Protein AF-A0A4U9UMJ3-F1 (afdb_monomer)

Secondary structure (DSSP, 8-state):
----SS------SS-----HHHHHHHHHTTB--PPPTT-S----B--TT-----SSTT--

Organism: Serratia fonticola (NCBI:txid47917)

Mean predicted aligned error: 10.64 Å

Radius of gyration: 15.75 Å; Cα contacts (8 Å, |Δi|>4): 20; chains: 1; bounding box: 34×30×44 Å

Structure (mmCIF, N/CA/C/O backbone):
data_AF-A0A4U9UMJ3-F1
#
_entry.id   AF-A0A4U9UMJ3-F1
#
loop_
_atom_site.group_PDB
_atom_site.id
_atom_site.type_symbol
_atom_site.label_atom_id
_atom_site.label_alt_id
_atom_site.label_comp_id
_atom_site.label_asym_id
_atom_site.label_entity_id
_atom_site.label_seq_id
_atom_site.pdbx_PDB_ins_code
_atom_site.Cartn_x
_atom_site.Cartn_y
_atom_site.Cartn_z
_atom_site.occupancy
_atom_site.B_iso_or_equiv
_atom_site.auth_seq_id
_atom_site.auth_comp_id
_atom_site.auth_asym_id
_atom_site.auth_atom_id
_atom_site.pdbx_PDB_model_num
ATOM 1 N N . MET A 1 1 ? -7.269 -17.426 -11.788 1.00 57.62 1 MET A N 1
ATOM 2 C CA . MET A 1 1 ? -7.493 -17.401 -10.327 1.00 57.62 1 MET A CA 1
ATOM 3 C C . MET A 1 1 ? -6.163 -17.656 -9.639 1.00 57.62 1 MET A C 1
ATOM 5 O O . MET A 1 1 ? -5.567 -18.700 -9.876 1.00 57.62 1 MET A O 1
ATOM 9 N N . LEU A 1 2 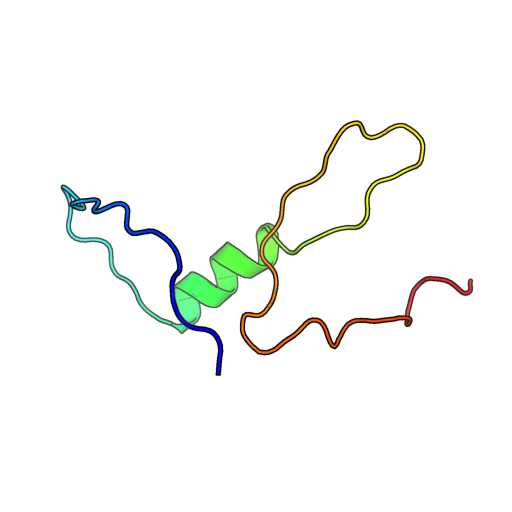? -5.653 -16.681 -8.888 1.00 81.06 2 LEU A N 1
ATOM 10 C CA . LEU A 1 2 ? -4.408 -16.811 -8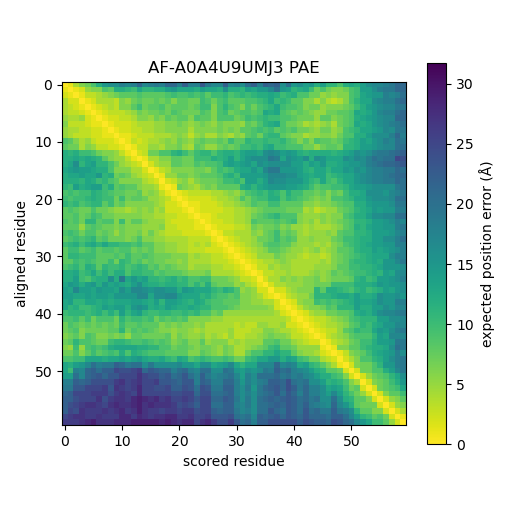.126 1.00 81.06 2 LEU A CA 1
ATOM 11 C C . LEU A 1 2 ? -4.756 -17.284 -6.708 1.00 81.06 2 LEU A C 1
ATOM 13 O O . LEU A 1 2 ? -5.616 -16.690 -6.067 1.00 81.06 2 LEU A O 1
ATOM 17 N N . TRP A 1 3 ? -4.115 -18.356 -6.240 1.00 85.81 3 TRP A N 1
ATOM 18 C CA . TRP A 1 3 ? -4.268 -18.874 -4.875 1.00 85.81 3 TRP A CA 1
ATOM 19 C C . TRP A 1 3 ? -3.029 -18.524 -4.037 1.00 85.81 3 TRP A C 1
ATOM 21 O O . TRP A 1 3 ? -1.904 -18.559 -4.545 1.00 85.81 3 TRP A O 1
ATOM 31 N N . PHE A 1 4 ? -3.217 -18.199 -2.755 1.00 85.25 4 PHE A N 1
ATOM 32 C CA . PHE A 1 4 ? -2.127 -17.848 -1.838 1.00 85.25 4 PHE A CA 1
ATOM 33 C C . PHE A 1 4 ? -1.213 -19.047 -1.557 1.00 85.25 4 PHE A C 1
ATOM 35 O O . PHE A 1 4 ? -1.644 -20.053 -1.000 1.00 85.25 4 PHE A O 1
ATOM 42 N N . LYS A 1 5 ? 0.072 -18.940 -1.915 1.00 86.88 5 LYS A N 1
ATOM 43 C CA . LYS A 1 5 ? 1.058 -20.010 -1.666 1.00 86.88 5 LYS A CA 1
ATOM 44 C C . LYS A 1 5 ? 1.513 -20.088 -0.208 1.00 86.88 5 LYS A C 1
ATOM 46 O O . LYS A 1 5 ? 1.883 -21.160 0.247 1.00 86.88 5 LYS A O 1
ATOM 51 N N . ASN A 1 6 ? 1.506 -18.959 0.497 1.00 90.88 6 ASN A N 1
ATOM 52 C CA . ASN A 1 6 ? 1.964 -18.825 1.878 1.00 90.88 6 ASN A CA 1
ATOM 53 C C . ASN A 1 6 ? 1.035 -17.857 2.626 1.00 90.88 6 ASN A C 1
ATOM 55 O O . ASN A 1 6 ? 0.476 -16.953 2.002 1.00 90.88 6 ASN A O 1
ATOM 59 N N . LEU A 1 7 ? 0.889 -18.030 3.944 1.00 89.88 7 LEU A N 1
ATOM 60 C CA . LEU A 1 7 ? 0.036 -17.202 4.803 1.00 89.88 7 LEU A CA 1
ATOM 61 C C . LEU A 1 7 ? 0.864 -16.587 5.937 1.00 89.88 7 LEU A C 1
ATOM 63 O O . LEU A 1 7 ? 1.530 -17.306 6.677 1.00 89.88 7 LEU A O 1
ATOM 67 N N . MET A 1 8 ? 0.769 -15.269 6.100 1.00 88.56 8 MET A N 1
ATOM 68 C CA . MET A 1 8 ? 1.254 -14.545 7.277 1.00 88.56 8 MET A CA 1
ATOM 69 C C . MET A 1 8 ? 0.080 -13.775 7.878 1.00 88.56 8 MET A C 1
ATOM 71 O O . MET A 1 8 ? -0.556 -12.982 7.186 1.00 88.56 8 MET A O 1
ATOM 75 N N . VAL A 1 9 ? -0.241 -14.046 9.145 1.00 89.44 9 VAL A N 1
ATOM 76 C CA . VAL A 1 9 ? -1.404 -13.461 9.826 1.00 89.44 9 VAL A CA 1
ATOM 77 C C . VAL A 1 9 ? -0.962 -12.257 10.646 1.00 89.44 9 VAL A C 1
ATOM 79 O O . VAL A 1 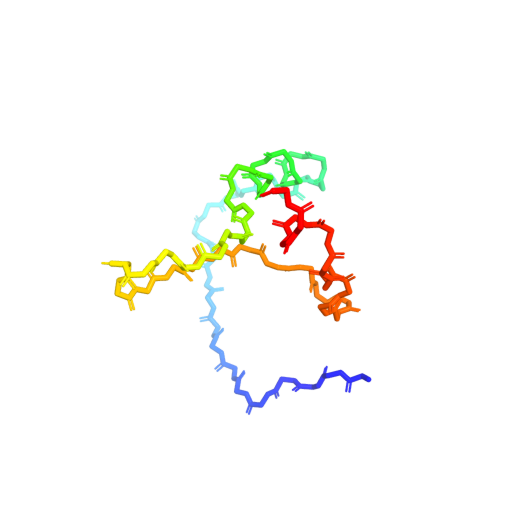9 ? -0.091 -12.372 11.505 1.00 89.44 9 VAL A O 1
ATOM 82 N N . TYR A 1 10 ? -1.602 -11.115 10.410 1.00 90.50 10 TYR A N 1
ATOM 83 C CA . TYR A 1 10 ? -1.373 -9.880 11.153 1.00 90.50 10 TYR A CA 1
ATOM 84 C C . TYR A 1 10 ? -2.664 -9.431 11.833 1.00 90.50 10 TYR A C 1
ATOM 86 O O . TYR A 1 10 ? -3.737 -9.478 11.234 1.00 90.50 10 TYR A O 1
ATOM 94 N N . ARG A 1 11 ? -2.558 -8.974 13.087 1.00 87.00 11 ARG A N 1
ATOM 95 C CA . ARG A 1 11 ? -3.672 -8.370 13.826 1.00 87.00 11 ARG A CA 1
ATOM 96 C C . ARG A 1 11 ? -3.482 -6.859 13.886 1.00 87.00 11 ARG A C 1
ATOM 98 O O . ARG A 1 11 ? -2.499 -6.390 14.455 1.00 87.00 11 ARG A O 1
ATOM 105 N N . LEU A 1 12 ? -4.433 -6.108 13.339 1.00 85.50 12 LEU A N 1
ATOM 106 C CA . LEU A 1 12 ? -4.502 -4.658 13.517 1.00 85.50 12 LEU A CA 1
ATOM 107 C C . LEU A 1 12 ? -4.894 -4.347 14.968 1.00 85.50 12 LEU A C 1
ATOM 109 O O . LEU A 1 12 ? -5.896 -4.848 15.467 1.00 85.50 12 LEU A O 1
ATOM 113 N N . SER A 1 13 ? -4.078 -3.551 15.662 1.00 84.56 13 SER A N 1
ATOM 114 C CA . SER A 1 13 ? -4.303 -3.202 17.077 1.00 84.56 13 SER A CA 1
ATOM 115 C C . SER A 1 13 ? -5.271 -2.033 17.284 1.00 84.56 13 SER A C 1
ATOM 117 O O . SER A 1 13 ? -5.615 -1.735 18.424 1.00 84.56 13 SER A O 1
ATOM 119 N N . ARG A 1 14 ? -5.657 -1.328 16.217 1.00 82.69 14 ARG A N 1
ATOM 120 C CA . ARG A 1 14 ? -6.540 -0.155 16.248 1.00 82.69 14 ARG A CA 1
ATOM 121 C C . ARG A 1 14 ? -7.614 -0.295 15.179 1.00 82.69 14 ARG A C 1
ATOM 123 O O . ARG A 1 14 ? -7.342 -0.886 14.133 1.00 82.69 14 ARG A O 1
ATOM 130 N N . ASP A 1 15 ? -8.771 0.306 15.431 1.00 75.50 15 ASP A N 1
ATOM 131 C CA . ASP A 1 15 ? -9.813 0.455 14.421 1.00 75.50 15 ASP A CA 1
ATOM 132 C C . ASP A 1 15 ? -9.322 1.418 13.340 1.00 75.50 15 ASP A C 1
ATOM 134 O O . ASP A 1 15 ? -9.157 2.618 13.563 1.00 75.50 15 ASP A O 1
ATOM 138 N N . VAL A 1 16 ? -9.023 0.860 12.170 1.00 77.56 16 VAL A N 1
ATOM 139 C CA . VAL A 1 16 ? -8.687 1.621 10.969 1.00 77.56 16 VAL A CA 1
ATOM 140 C C . VAL A 1 16 ? -9.949 1.690 10.120 1.00 77.56 16 VAL A C 1
ATOM 142 O O . VAL A 1 16 ? -10.529 0.656 9.788 1.00 77.56 16 VAL A O 1
ATOM 145 N N . ALA A 1 17 ? -10.381 2.902 9.770 1.00 75.06 17 ALA A N 1
ATOM 146 C CA . ALA A 1 17 ? -11.491 3.107 8.848 1.00 75.06 17 ALA A CA 1
ATOM 147 C C . ALA A 1 17 ? -11.049 2.709 7.430 1.00 75.06 17 ALA A C 1
ATOM 149 O O . ALA A 1 17 ? -10.455 3.494 6.699 1.00 75.06 17 ALA A O 1
ATOM 150 N N . LEU A 1 18 ? -11.296 1.453 7.063 1.00 74.62 18 LEU A N 1
ATOM 151 C CA . LEU A 1 18 ? -10.976 0.894 5.750 1.00 74.62 18 LEU A CA 1
ATOM 152 C C . LEU A 1 18 ? -12.110 1.203 4.760 1.00 74.62 18 LEU A C 1
ATOM 154 O O . LEU A 1 18 ? -12.815 0.302 4.306 1.00 74.62 18 LEU A O 1
ATOM 158 N N . THR A 1 19 ? -12.317 2.481 4.441 1.00 81.75 19 THR A N 1
ATOM 159 C CA . THR A 1 19 ? -13.240 2.888 3.370 1.00 81.75 19 THR A CA 1
ATOM 160 C C . THR A 1 19 ? -12.546 2.752 2.012 1.00 81.75 19 THR A C 1
ATOM 162 O O . THR A 1 19 ? -11.369 3.084 1.867 1.00 81.75 19 THR A O 1
ATOM 165 N N . ALA A 1 20 ? -13.260 2.232 1.009 1.00 78.31 20 ALA A N 1
ATOM 166 C CA .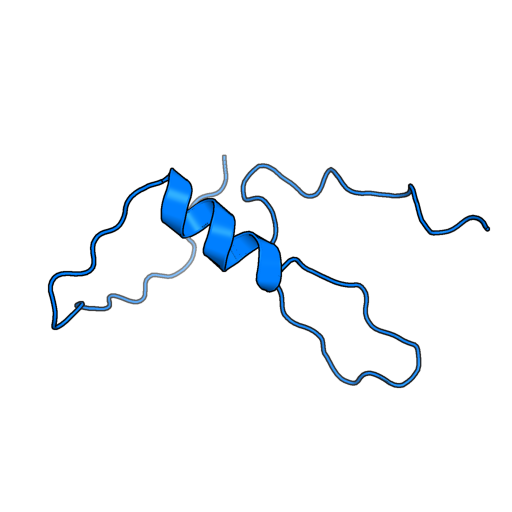 ALA A 1 20 ? -12.693 1.986 -0.321 1.00 78.31 20 ALA A CA 1
ATOM 167 C C . ALA A 1 20 ? -12.144 3.276 -0.958 1.00 78.31 20 ALA A C 1
ATOM 169 O O . ALA A 1 20 ? -10.992 3.307 -1.382 1.00 78.31 20 ALA A O 1
ATOM 170 N N . ASP A 1 21 ? -12.922 4.360 -0.913 1.00 78.62 21 ASP A N 1
ATOM 171 C CA . ASP A 1 21 ? -12.556 5.647 -1.517 1.00 78.62 21 ASP A CA 1
ATOM 172 C C . ASP A 1 21 ? -11.311 6.286 -0.883 1.00 78.62 21 ASP A C 1
ATOM 174 O O . ASP A 1 21 ? -10.520 6.948 -1.558 1.00 78.62 21 ASP A O 1
ATOM 178 N N . GLU A 1 22 ? -11.132 6.132 0.431 1.00 79.19 22 GLU A N 1
ATOM 179 C CA . GLU A 1 22 ? -9.985 6.711 1.132 1.00 79.19 22 GLU A CA 1
ATOM 180 C C . GLU A 1 22 ? -8.730 5.864 0.943 1.00 79.19 22 GLU A C 1
ATOM 182 O O . GLU A 1 22 ? -7.642 6.414 0.747 1.00 79.19 22 GLU A O 1
ATOM 187 N N . MET A 1 23 ? -8.886 4.538 0.891 1.00 80.88 23 MET A N 1
ATOM 188 C CA . MET A 1 23 ? -7.807 3.642 0.494 1.00 80.88 23 MET A CA 1
ATOM 189 C C . MET A 1 23 ? -7.348 3.938 -0.932 1.00 80.88 23 MET A C 1
ATOM 191 O O . MET A 1 23 ? -6.158 4.135 -1.134 1.00 80.88 23 MET A O 1
ATOM 195 N N . GLU A 1 24 ? -8.240 4.064 -1.914 1.00 80.56 24 GLU A N 1
ATOM 196 C CA . GLU A 1 24 ? -7.838 4.383 -3.291 1.00 80.56 24 GLU A CA 1
ATOM 197 C C . GLU A 1 24 ? -7.053 5.697 -3.383 1.00 80.56 24 GLU A C 1
ATOM 199 O O . GLU A 1 24 ? -5.998 5.746 -4.023 1.00 80.56 24 GLU A O 1
ATOM 204 N N . LYS A 1 25 ? -7.493 6.744 -2.672 1.00 81.44 25 LYS A N 1
ATOM 205 C CA . LYS A 1 25 ? -6.766 8.021 -2.607 1.00 81.44 25 LYS A CA 1
ATOM 206 C C . LYS A 1 25 ? -5.367 7.858 -2.022 1.00 81.44 25 LYS A C 1
ATOM 208 O O . LYS A 1 25 ? -4.410 8.362 -2.605 1.00 81.44 25 LYS A O 1
ATOM 213 N N . GLN A 1 26 ? -5.226 7.153 -0.904 1.00 80.19 26 GLN A N 1
ATOM 214 C CA . GLN A 1 26 ? -3.923 6.959 -0.263 1.00 80.19 26 GLN A CA 1
ATOM 215 C C . GLN A 1 26 ? -3.002 6.047 -1.086 1.00 80.19 26 GLN A C 1
ATOM 217 O O . GLN A 1 26 ? -1.816 6.335 -1.226 1.00 80.19 26 GLN A O 1
ATOM 222 N N . LEU A 1 27 ? -3.541 4.979 -1.678 1.00 81.50 27 LEU A N 1
ATOM 223 C CA . LEU A 1 27 ? -2.799 4.018 -2.498 1.00 81.50 27 LEU A CA 1
ATOM 224 C C . LEU A 1 27 ? -2.339 4.643 -3.828 1.00 81.50 27 LEU A C 1
ATOM 226 O O . LEU A 1 27 ? -1.272 4.279 -4.324 1.00 81.50 27 LEU A O 1
ATOM 230 N N . SER A 1 28 ? -3.078 5.621 -4.372 1.00 77.31 28 SER A N 1
ATOM 231 C CA . SER A 1 28 ? -2.703 6.339 -5.602 1.00 77.31 28 SER A CA 1
ATOM 232 C C . SER A 1 28 ? -1.344 7.044 -5.497 1.00 77.31 28 SER A C 1
ATOM 234 O O . SER A 1 28 ? -0.587 7.075 -6.467 1.00 77.31 28 SER A O 1
ATOM 236 N N . ALA A 1 29 ? -0.986 7.530 -4.304 1.00 79.69 29 ALA A N 1
ATOM 237 C CA . ALA A 1 29 ? 0.302 8.172 -4.045 1.00 79.69 29 ALA A CA 1
ATOM 238 C C . ALA A 1 29 ? 1.488 7.187 -4.054 1.00 79.69 29 ALA A C 1
ATOM 240 O O . ALA A 1 29 ? 2.632 7.605 -4.214 1.00 79.69 29 ALA A O 1
ATOM 241 N N . PHE A 1 30 ? 1.228 5.884 -3.905 1.00 78.56 30 PHE A N 1
ATOM 242 C CA . PHE A 1 30 ? 2.240 4.821 -3.871 1.00 78.56 30 PHE A CA 1
ATOM 243 C C . PHE A 1 30 ? 2.137 3.885 -5.083 1.00 78.56 30 PHE A C 1
ATOM 245 O O . PHE A 1 30 ? 2.521 2.711 -5.013 1.00 78.56 30 PHE A O 1
ATOM 252 N N . ALA A 1 31 ? 1.613 4.394 -6.200 1.00 79.12 31 ALA A N 1
ATOM 253 C CA . ALA A 1 31 ? 1.521 3.653 -7.447 1.00 79.12 31 ALA A CA 1
ATOM 254 C C . ALA A 1 31 ? 2.900 3.163 -7.920 1.00 79.12 31 ALA A C 1
ATOM 256 O O . ALA A 1 31 ? 3.925 3.842 -7.794 1.00 79.12 31 ALA A O 1
ATOM 257 N N . PHE A 1 32 ? 2.927 1.956 -8.481 1.00 78.81 32 PHE A N 1
ATOM 258 C CA . PHE A 1 32 ? 4.148 1.374 -9.022 1.00 78.81 32 PHE A CA 1
ATOM 259 C C . PHE A 1 32 ? 4.754 2.248 -10.132 1.00 78.81 32 PHE A C 1
ATOM 261 O O . PHE A 1 32 ? 4.127 2.495 -11.159 1.00 78.81 32 PHE A O 1
ATOM 268 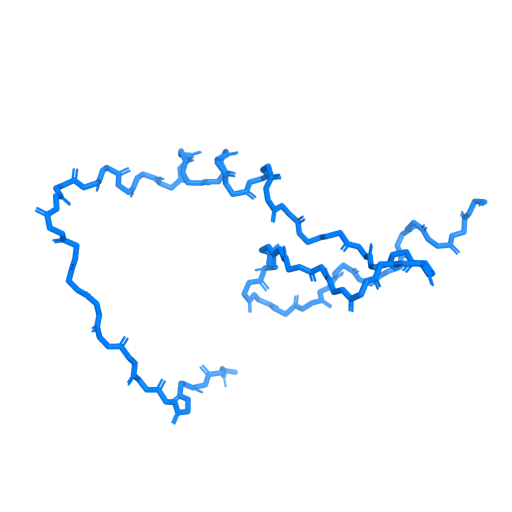N N . THR A 1 33 ? 6.006 2.670 -9.939 1.00 76.56 33 THR A N 1
ATOM 269 C CA . THR A 1 33 ? 6.793 3.429 -10.923 1.00 76.56 33 THR A CA 1
ATOM 270 C C . THR A 1 33 ? 7.977 2.579 -11.391 1.00 76.56 33 THR A C 1
ATOM 272 O O . THR A 1 33 ? 8.634 1.960 -10.546 1.00 76.56 33 THR A O 1
ATOM 275 N N . PRO A 1 34 ? 8.292 2.530 -12.700 1.00 78.00 34 PRO A N 1
ATOM 276 C CA . PRO A 1 34 ? 9.428 1.761 -13.193 1.00 78.00 34 PRO A CA 1
ATOM 277 C C . PRO A 1 34 ? 10.762 2.219 -12.581 1.00 78.00 34 PRO A C 1
ATOM 279 O O . PRO A 1 34 ? 10.972 3.390 -12.249 1.00 78.00 34 PRO A O 1
ATOM 282 N N . CYS A 1 35 ? 11.672 1.258 -12.437 1.00 78.62 35 CYS A N 1
ATOM 283 C CA . CYS A 1 35 ? 13.029 1.479 -11.945 1.00 78.62 35 CYS A CA 1
ATOM 284 C C . CYS A 1 35 ? 13.838 2.252 -12.998 1.00 78.62 35 CYS A C 1
ATOM 286 O O . CYS A 1 35 ? 13.885 1.834 -14.157 1.00 78.62 35 CYS A O 1
ATOM 288 N N . GLY A 1 36 ? 14.462 3.367 -12.614 1.00 78.31 36 GLY A N 1
ATOM 289 C CA . GLY A 1 36 ? 15.446 4.049 -13.447 1.00 78.31 36 GLY A CA 1
ATOM 290 C C . GLY A 1 36 ? 16.750 3.255 -13.517 1.00 78.31 36 GLY A C 1
ATOM 291 O O . GLY A 1 36 ? 16.991 2.356 -12.715 1.00 78.31 36 GLY A O 1
ATOM 292 N N . SER A 1 37 ? 17.626 3.605 -14.460 1.00 78.19 37 SER A N 1
ATOM 293 C CA . SER A 1 37 ? 18.902 2.903 -14.683 1.00 78.19 37 SER A CA 1
ATOM 294 C C . SER A 1 37 ? 19.864 2.929 -13.487 1.00 78.19 37 SER A C 1
ATOM 296 O O . SER A 1 37 ? 20.811 2.150 -13.460 1.00 78.19 37 SER A O 1
ATOM 298 N N . GLN A 1 38 ? 19.624 3.805 -12.508 1.00 84.12 38 GLN A N 1
ATOM 299 C CA . GLN A 1 38 ? 20.424 3.944 -11.287 1.00 84.12 38 GLN A CA 1
ATOM 300 C C . GLN A 1 38 ? 19.665 3.529 -10.016 1.00 84.12 38 GLN A C 1
ATOM 302 O O . GLN A 1 38 ? 20.221 3.578 -8.922 1.00 84.12 38 GLN A O 1
ATOM 307 N N . ASP A 1 39 ? 18.401 3.122 -10.137 1.00 73.69 39 ASP A N 1
ATOM 308 C CA . ASP A 1 39 ? 17.592 2.728 -8.989 1.00 73.69 39 ASP A CA 1
ATOM 309 C C . ASP A 1 39 ? 17.825 1.244 -8.666 1.00 73.69 39 ASP A C 1
ATOM 311 O O . ASP A 1 39 ? 17.652 0.381 -9.525 1.00 73.69 39 ASP A O 1
ATOM 315 N N . MET A 1 40 ? 18.197 0.936 -7.418 1.00 78.38 40 MET A N 1
ATOM 316 C CA . MET A 1 40 ? 18.478 -0.442 -6.982 1.00 78.38 40 MET A CA 1
ATOM 317 C C . MET A 1 40 ? 17.222 -1.322 -6.898 1.00 78.38 40 MET A C 1
ATOM 319 O O . MET A 1 40 ? 17.268 -2.501 -7.240 1.00 78.38 40 MET A O 1
ATOM 323 N N . ALA A 1 41 ? 16.110 -0.764 -6.412 1.00 76.88 41 ALA A N 1
ATOM 324 C CA . ALA A 1 41 ? 14.799 -1.405 -6.382 1.00 76.88 41 ALA A CA 1
ATOM 325 C C . ALA A 1 41 ? 13.710 -0.348 -6.148 1.00 76.88 41 ALA A C 1
ATOM 327 O O . ALA A 1 41 ? 13.895 0.566 -5.345 1.00 76.88 41 ALA A O 1
ATOM 328 N N . LYS A 1 42 ? 12.553 -0.502 -6.802 1.00 77.75 42 LYS A N 1
ATOM 329 C CA . LYS A 1 42 ? 11.342 0.278 -6.516 1.00 77.75 42 LYS A CA 1
ATOM 330 C C . LYS A 1 42 ? 10.174 -0.652 -6.246 1.00 77.75 42 LYS A C 1
ATOM 332 O O . LYS A 1 42 ? 9.878 -1.542 -7.040 1.00 77.75 42 LYS A O 1
ATOM 337 N N . THR A 1 43 ? 9.511 -0.424 -5.122 1.00 81.38 43 THR A N 1
ATOM 338 C CA . THR A 1 43 ? 8.292 -1.127 -4.730 1.00 81.38 43 THR A CA 1
ATOM 339 C C . THR A 1 43 ? 7.139 -0.145 -4.742 1.00 81.38 43 THR A C 1
ATOM 341 O O . THR A 1 43 ? 7.240 0.933 -4.162 1.00 81.38 43 THR A O 1
ATOM 344 N N . GLY A 1 44 ? 6.040 -0.529 -5.373 1.00 83.38 44 GLY A N 1
ATOM 345 C CA . GLY A 1 44 ? 4.806 0.239 -5.369 1.00 83.38 44 GLY A CA 1
ATOM 346 C C . GLY A 1 44 ? 3.619 -0.686 -5.557 1.00 83.38 44 GLY A C 1
ATOM 347 O O . GLY A 1 44 ? 3.775 -1.879 -5.833 1.00 83.38 44 GLY A O 1
ATOM 348 N N . LEU A 1 45 ? 2.434 -0.133 -5.370 1.00 77.19 45 LEU A N 1
ATOM 349 C CA . LEU A 1 45 ? 1.189 -0.873 -5.441 1.00 77.19 45 LEU A CA 1
ATOM 350 C C . LEU A 1 45 ? 0.801 -1.079 -6.903 1.00 77.19 45 LEU A C 1
ATOM 352 O O . LEU A 1 45 ? 0.779 -0.137 -7.698 1.00 77.19 45 LEU A O 1
ATOM 356 N N 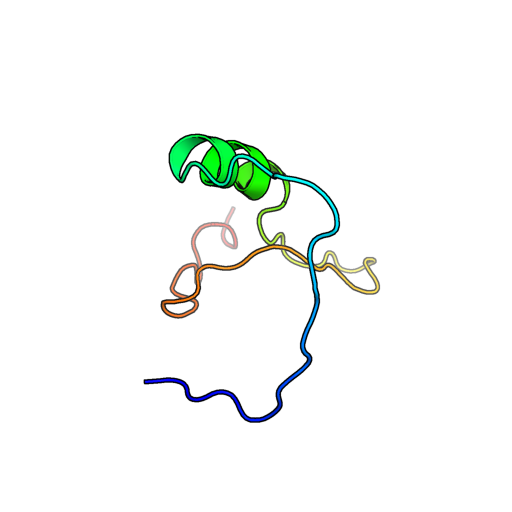. GLY A 1 46 ? 0.527 -2.333 -7.250 1.00 77.75 46 GLY A N 1
ATOM 357 C CA . GLY A 1 46 ? 0.013 -2.737 -8.551 1.00 77.75 46 GLY A CA 1
ATOM 358 C C . GLY A 1 46 ? -1.405 -3.274 -8.423 1.00 77.75 46 GLY A C 1
ATOM 359 O O . GLY A 1 46 ? -1.800 -3.766 -7.365 1.00 77.75 46 GLY A O 1
ATOM 360 N N . PHE A 1 47 ? -2.165 -3.199 -9.512 1.00 76.44 47 PHE A N 1
ATOM 361 C CA . PHE A 1 47 ? -3.516 -3.743 -9.547 1.00 76.44 47 PHE A CA 1
ATOM 362 C C . PHE A 1 47 ? -3.500 -5.275 -9.397 1.00 76.44 47 PHE A C 1
ATOM 364 O O . PHE A 1 47 ? -2.685 -5.946 -10.042 1.00 76.44 47 PHE A O 1
ATOM 371 N N . PRO A 1 48 ? -4.398 -5.845 -8.576 1.00 68.75 48 PRO A N 1
ATOM 372 C CA . PRO A 1 48 ? -4.458 -7.287 -8.345 1.00 68.75 48 PRO A CA 1
ATOM 373 C C . PRO A 1 48 ? -4.900 -8.079 -9.589 1.00 68.75 48 PRO A C 1
ATOM 375 O O . PRO A 1 48 ? -4.481 -9.224 -9.755 1.00 68.75 48 PRO A O 1
ATOM 378 N N . ASP A 1 49 ? -5.666 -7.468 -10.501 1.00 65.25 49 ASP A N 1
ATOM 379 C CA . ASP A 1 49 ? -6.288 -8.130 -11.665 1.00 65.25 49 ASP A CA 1
ATOM 380 C C . ASP A 1 49 ? 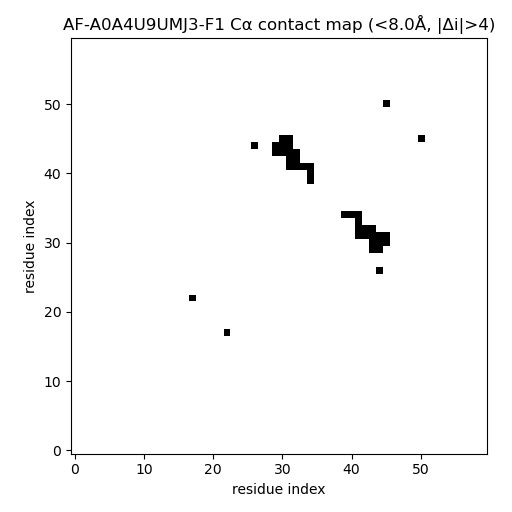-5.377 -8.310 -12.889 1.00 65.25 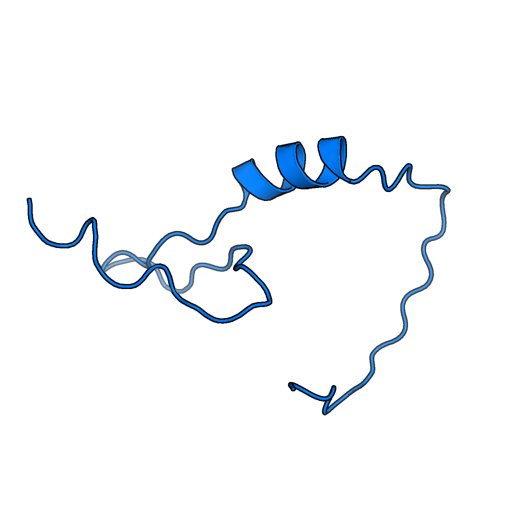49 ASP A C 1
ATOM 382 O O . ASP A 1 49 ? -5.816 -8.473 -14.027 1.00 65.25 49 ASP A O 1
ATOM 386 N N . GLY A 1 50 ? -4.073 -8.383 -12.656 1.00 56.38 50 GLY A N 1
ATOM 387 C CA . GLY A 1 50 ? -3.108 -8.636 -13.707 1.00 56.38 50 GLY A CA 1
ATOM 388 C C . GLY A 1 50 ? -2.597 -7.345 -14.330 1.00 56.38 50 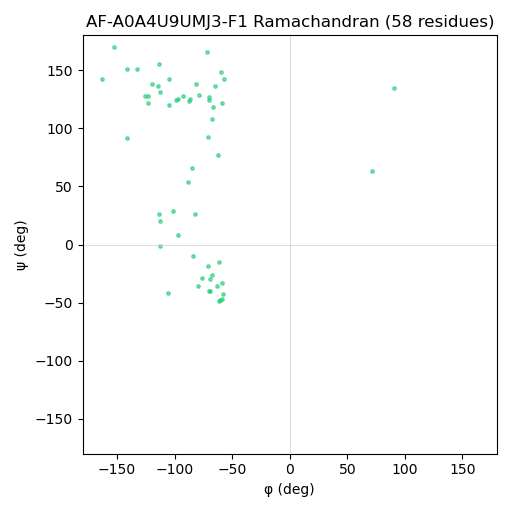GLY A C 1
ATOM 389 O O . GLY A 1 50 ? -3.315 -6.400 -14.643 1.00 56.38 50 GLY A O 1
ATOM 390 N N . PHE A 1 51 ? -1.282 -7.341 -14.493 1.00 52.03 51 PHE A N 1
ATOM 391 C CA . PHE A 1 51 ? -0.451 -6.263 -14.998 1.00 52.03 51 PHE A CA 1
ATOM 392 C C . PHE A 1 51 ? -0.813 -5.908 -16.459 1.00 52.03 51 PHE A C 1
ATOM 394 O O . PHE A 1 51 ? -0.123 -6.317 -17.394 1.00 52.03 51 PHE A O 1
ATOM 401 N N . SER A 1 52 ? -1.912 -5.176 -16.673 1.00 51.38 52 SER A N 1
ATOM 402 C CA . SER A 1 52 ? -2.327 -4.668 -17.990 1.00 51.38 52 SER A CA 1
ATOM 403 C C . SER A 1 52 ? -1.901 -3.220 -18.257 1.00 51.38 52 SER A C 1
ATOM 405 O O . SER A 1 52 ? -2.205 -2.691 -19.316 1.00 51.38 52 SER A O 1
ATOM 407 N N . GLN A 1 53 ? -1.076 -2.603 -17.405 1.00 51.81 53 GLN A N 1
ATOM 408 C CA . GLN A 1 53 ? -0.386 -1.352 -17.749 1.00 51.81 53 GLN A CA 1
ATOM 409 C C . GLN A 1 53 ? 0.965 -1.650 -18.430 1.00 51.81 53 GLN A C 1
ATOM 411 O O . GLN A 1 53 ? 2.031 -1.217 -17.999 1.00 51.81 53 GLN A O 1
ATOM 416 N N . ARG A 1 54 ? 0.956 -2.454 -19.503 1.00 52.34 54 ARG A N 1
ATOM 417 C CA . ARG A 1 54 ? 2.105 -2.524 -20.418 1.00 52.34 54 ARG A CA 1
ATOM 418 C C . ARG A 1 54 ? 1.959 -1.447 -21.492 1.00 52.34 54 ARG A C 1
ATOM 420 O O . ARG A 1 54 ? 1.033 -1.508 -22.286 1.00 52.34 54 ARG A O 1
ATOM 427 N N . ARG A 1 55 ? 2.987 -0.594 -21.591 1.00 43.25 55 ARG A N 1
ATOM 428 C CA . ARG A 1 55 ? 3.378 0.193 -22.782 1.00 43.25 55 ARG A CA 1
ATOM 429 C C . ARG A 1 55 ? 2.473 1.371 -23.193 1.00 43.25 55 ARG A C 1
ATOM 431 O O . ARG A 1 55 ? 2.002 1.388 -24.325 1.00 43.25 55 ARG A O 1
ATOM 438 N N . ALA A 1 56 ? 2.335 2.403 -22.362 1.00 46.12 56 ALA A N 1
ATOM 439 C CA . ALA A 1 56 ? 2.006 3.740 -22.887 1.00 46.12 56 ALA A CA 1
ATOM 440 C C . ALA A 1 56 ? 3.218 4.693 -22.853 1.00 46.12 56 ALA A C 1
ATOM 442 O O . ALA A 1 56 ? 3.517 5.302 -23.872 1.00 46.12 56 ALA A O 1
ATOM 443 N N . ASP A 1 57 ? 4.022 4.705 -21.784 1.00 47.81 57 ASP A N 1
ATOM 444 C CA . ASP A 1 57 ? 5.047 5.756 -21.592 1.00 47.81 57 ASP A CA 1
ATOM 445 C C . ASP A 1 57 ? 6.496 5.363 -21.940 1.00 47.81 57 ASP A C 1
ATOM 447 O O . ASP A 1 57 ? 7.447 5.880 -21.364 1.00 47.81 57 ASP A O 1
ATOM 451 N N . ALA A 1 58 ? 6.699 4.437 -22.885 1.00 46.25 58 ALA A N 1
ATOM 452 C CA . ALA A 1 58 ? 8.042 4.076 -23.376 1.00 46.25 58 ALA A CA 1
ATOM 453 C C . ALA A 1 58 ? 8.296 4.479 -24.843 1.00 46.25 58 ALA A C 1
ATOM 455 O O . ALA A 1 58 ? 9.172 3.911 -25.495 1.00 46.25 58 ALA A O 1
ATOM 456 N N . ARG A 1 59 ? 7.519 5.429 -25.382 1.00 43.38 59 ARG A N 1
ATOM 457 C CA . ARG A 1 59 ? 7.822 6.127 -26.642 1.00 43.38 59 ARG A CA 1
ATOM 458 C C . ARG A 1 59 ? 7.433 7.601 -26.533 1.00 43.38 59 ARG A C 1
ATOM 460 O O . ARG A 1 59 ? 6.301 7.962 -26.837 1.00 43.38 59 ARG A O 1
ATOM 467 N N . GLY A 1 60 ? 8.405 8.401 -26.118 1.00 39.28 60 GLY A N 1
ATOM 468 C CA . GLY A 1 60 ? 8.510 9.843 -26.314 1.00 39.28 60 GLY A CA 1
ATOM 469 C C . GLY A 1 60 ? 9.987 10.160 -26.428 1.00 39.28 60 GLY A C 1
ATOM 470 O O . GLY A 1 60 ? 10.699 9.802 -25.466 1.00 39.28 60 GLY A O 1
#

InterPro domains:
  IPR007476 Putative exonuclease, RdgC [PF04381] (2-48)
  IPR007476 Putative exonuclease, RdgC [PTHR38103] (2-48)

Sequence (60 aa):
MLWFKNLMVYRLSRDVALTADEMEKQLSAFAFTPCGSQDMAKTGLGFPDGFSQRRADARG

pLDDT: mean 74.08, std 13.59, range [39.28, 90.88]

Foldseek 3Di:
DDDDPDDDDDDDPDDDPPDPVVCVVVLVVFADDDADPPRPDHDHDDDPPDDPPPDDPPPD

Solvent-accessible surface area (backbone atoms only — not comparable to full-atom values): 4508 Å² total; per-residue (Å²): 138,90,76,84,89,74,86,85,90,80,83,78,91,63,95,69,88,84,47,70,73,59,47,52,59,60,47,61,79,42,48,58,60,85,68,54,102,85,52,92,78,67,86,46,54,72,69,88,88,56,88,74,89,73,82,77,90,83,76,130